Protein AF-A0A5K0W3H0-F1 (afdb_monomer_lite)

Secondary structure (DSSP, 8-state):
-HHHHHHHHHHHTSHHHHHHHHHTTTHHHHHHHTTS--HHHHHHHHHHHHHHHHH-HHHHHHHS-HHHHHHHHHHHHS----

Foldseek 3Di:
DQVVLVVLLVQLLDLVSLVVCVVVVVLVVLVVVLPDLPLVVNVSSVSNQVSSCVSDVVSVVVRVDPSSVVSVVVSVVPPPPD

pLDDT: mean 84.38, std 9.43, range [43.66, 95.0]

Structure (mmCIF, N/CA/C/O backbone):
data_AF-A0A5K0W3H0-F1
#
_entry.id   AF-A0A5K0W3H0-F1
#
loop_
_atom_site.group_PDB
_atom_site.id
_atom_site.type_symbol
_atom_site.label_atom_id
_atom_site.label_alt_id
_atom_site.label_comp_id
_atom_site.label_asym_id
_atom_site.label_entity_id
_atom_site.label_seq_id
_atom_site.pdbx_PDB_ins_code
_atom_site.Cartn_x
_atom_site.Cartn_y
_atom_site.Cartn_z
_atom_site.occupancy
_atom_site.B_iso_or_equiv
_atom_site.auth_seq_id
_atom_site.auth_comp_id
_atom_site.auth_asym_id
_atom_site.auth_atom_id
_atom_site.pdbx_PDB_model_num
ATOM 1 N N . VAL A 1 1 ? 15.503 2.855 1.993 1.00 83.94 1 VAL A N 1
ATOM 2 C CA . VAL A 1 1 ? 14.031 3.045 1.937 1.00 83.94 1 VAL A CA 1
ATOM 3 C C . VAL A 1 1 ? 13.272 1.752 2.237 1.00 83.94 1 VAL A C 1
ATOM 5 O O . VAL A 1 1 ? 12.369 1.772 3.065 1.00 83.94 1 VAL A O 1
ATOM 8 N N . GLU A 1 2 ? 13.689 0.625 1.660 1.00 87.62 2 GLU A N 1
ATOM 9 C CA . GLU A 1 2 ? 13.076 -0.705 1.820 1.00 87.62 2 GLU A CA 1
ATOM 10 C C . GLU A 1 2 ? 12.692 -1.102 3.259 1.00 87.62 2 GLU A C 1
ATOM 12 O O . GLU A 1 2 ? 11.526 -1.388 3.518 1.00 87.62 2 GLU A O 1
ATOM 17 N N . GLN A 1 3 ? 13.623 -1.067 4.221 1.00 89.75 3 GLN A N 1
ATOM 18 C CA . GLN A 1 3 ? 13.348 -1.471 5.613 1.00 89.75 3 GLN A CA 1
ATOM 19 C C . GLN A 1 3 ? 12.236 -0.639 6.272 1.00 89.75 3 GLN A C 1
ATOM 21 O O . GLN A 1 3 ? 11.380 -1.183 6.968 1.00 89.75 3 GLN A O 1
ATOM 26 N N . ALA A 1 4 ? 12.218 0.673 6.022 1.00 91.25 4 ALA A N 1
ATOM 27 C CA . ALA A 1 4 ? 11.174 1.555 6.532 1.00 91.25 4 ALA A CA 1
ATOM 28 C C . ALA A 1 4 ? 9.819 1.229 5.887 1.00 91.25 4 ALA A C 1
ATOM 30 O O . ALA A 1 4 ? 8.816 1.127 6.585 1.00 91.25 4 ALA A O 1
ATOM 31 N N . CYS A 1 5 ? 9.790 0.994 4.574 1.00 91.44 5 CYS A N 1
ATOM 32 C CA . CYS A 1 5 ? 8.584 0.572 3.864 1.00 91.44 5 CYS A CA 1
ATOM 33 C C . CYS A 1 5 ? 8.075 -0.805 4.322 1.00 91.44 5 CYS A C 1
ATOM 35 O O . CYS A 1 5 ? 6.868 -0.997 4.451 1.00 91.44 5 CYS A O 1
ATOM 37 N N . SER A 1 6 ? 8.970 -1.743 4.632 1.00 91.38 6 SER A N 1
ATOM 38 C CA . SER A 1 6 ? 8.613 -3.054 5.183 1.00 91.38 6 SER A CA 1
ATOM 39 C C . SER A 1 6 ? 7.971 -2.929 6.571 1.00 91.38 6 SER A C 1
ATOM 41 O O . SER A 1 6 ? 6.890 -3.475 6.812 1.00 91.38 6 SER A O 1
ATOM 43 N N . ALA A 1 7 ? 8.564 -2.121 7.457 1.00 94.38 7 ALA A N 1
ATOM 44 C CA . ALA A 1 7 ? 7.997 -1.834 8.773 1.00 94.38 7 ALA A CA 1
ATOM 45 C C . ALA A 1 7 ? 6.634 -1.126 8.669 1.00 94.38 7 ALA A C 1
ATOM 47 O O . ALA A 1 7 ? 5.681 -1.516 9.340 1.00 94.38 7 ALA A O 1
ATOM 48 N N . LEU A 1 8 ? 6.514 -0.130 7.785 1.00 93.62 8 LEU A N 1
ATOM 49 C CA . LEU A 1 8 ? 5.254 0.572 7.531 1.00 93.62 8 LEU A CA 1
ATOM 50 C C . LEU A 1 8 ? 4.174 -0.356 6.969 1.00 93.62 8 LEU A C 1
ATOM 52 O O . LEU A 1 8 ? 3.030 -0.258 7.397 1.00 93.62 8 LEU A O 1
ATOM 56 N N . SER A 1 9 ? 4.521 -1.267 6.059 1.00 92.75 9 SER A N 1
ATOM 57 C CA . SER A 1 9 ? 3.574 -2.249 5.513 1.00 92.75 9 SER A CA 1
ATOM 58 C C . SER A 1 9 ? 3.117 -3.234 6.591 1.00 92.75 9 SER A C 1
ATOM 60 O O . SER A 1 9 ? 1.927 -3.508 6.699 1.00 92.75 9 SER A O 1
ATOM 62 N N . SER A 1 10 ? 4.034 -3.701 7.446 1.00 95.00 10 SER A N 1
ATOM 63 C CA . SER A 1 10 ? 3.692 -4.553 8.596 1.00 95.00 10 SER A CA 1
ATOM 64 C C . SER A 1 10 ? 2.749 -3.852 9.576 1.00 95.00 10 SER A C 1
ATOM 66 O O . SER A 1 10 ? 1.791 -4.459 10.042 1.00 95.00 10 SER A O 1
ATOM 68 N N . LEU A 1 11 ? 2.980 -2.567 9.864 1.00 94.38 11 LEU A N 1
ATOM 69 C CA . LEU A 1 11 ? 2.085 -1.770 10.708 1.00 94.38 11 LEU A CA 1
ATOM 70 C C . LEU A 1 11 ? 0.730 -1.527 10.032 1.00 94.38 11 LEU A C 1
ATOM 72 O O . LEU A 1 11 ? -0.303 -1.631 10.682 1.00 94.38 11 LEU A O 1
ATOM 76 N N . ALA A 1 12 ? 0.719 -1.230 8.732 1.00 92.75 12 ALA A N 1
ATOM 77 C CA . ALA A 1 12 ? -0.497 -0.976 7.965 1.00 92.75 12 ALA A CA 1
ATOM 78 C C . ALA A 1 12 ? -1.368 -2.229 7.753 1.00 92.75 12 ALA A C 1
ATOM 80 O O . ALA A 1 12 ? -2.530 -2.096 7.376 1.00 92.75 12 ALA A O 1
ATOM 81 N N . ALA A 1 13 ? -0.834 -3.431 7.989 1.00 92.19 13 ALA A N 1
ATOM 82 C CA . ALA A 1 13 ? -1.605 -4.671 7.934 1.00 92.19 13 ALA A CA 1
ATOM 83 C C . ALA A 1 13 ? -2.646 -4.776 9.068 1.00 92.19 13 ALA A C 1
ATOM 85 O O . ALA A 1 13 ? -3.639 -5.488 8.925 1.00 92.19 13 ALA A O 1
ATOM 86 N N . ASP A 1 14 ? -2.451 -4.052 10.174 1.00 93.38 14 ASP A N 1
ATOM 87 C CA . ASP A 1 14 ? -3.465 -3.864 11.211 1.00 93.38 14 ASP A CA 1
ATOM 88 C C . ASP A 1 14 ? -4.306 -2.617 10.898 1.00 93.38 14 ASP A C 1
ATOM 90 O O . ASP A 1 14 ? -3.781 -1.515 10.740 1.00 93.38 14 ASP A O 1
ATOM 94 N N . VAL A 1 15 ? -5.632 -2.771 10.836 1.00 88.75 15 VAL A N 1
ATOM 95 C CA . VAL A 1 15 ? -6.553 -1.691 10.440 1.00 88.75 15 VAL A CA 1
ATOM 96 C C . VAL A 1 15 ? -6.504 -0.498 11.401 1.00 88.75 15 VAL A C 1
ATOM 98 O O . VAL A 1 15 ? -6.568 0.653 10.962 1.00 88.75 15 VAL A O 1
ATOM 101 N N . ALA A 1 16 ? -6.379 -0.732 12.710 1.00 91.69 16 ALA A N 1
ATOM 102 C CA . ALA A 1 16 ? -6.329 0.348 13.689 1.00 91.69 16 ALA A CA 1
ATOM 103 C C . ALA A 1 16 ? -5.023 1.140 13.559 1.00 91.69 16 ALA A C 1
ATOM 105 O O . ALA A 1 16 ? -5.044 2.374 13.590 1.00 91.69 16 ALA A O 1
ATOM 106 N N . LEU A 1 17 ? -3.900 0.448 13.354 1.00 94.12 17 LEU A N 1
ATOM 107 C CA . LEU A 1 17 ? -2.602 1.082 13.121 1.00 94.12 17 LEU A CA 1
ATOM 108 C C . LEU A 1 17 ? -2.538 1.783 11.758 1.00 94.12 17 LEU A C 1
ATOM 110 O O . LEU A 1 17 ? -2.026 2.899 11.683 1.00 94.12 17 LEU A O 1
ATOM 114 N N . ALA A 1 18 ? -3.129 1.211 10.708 1.00 91.81 18 ALA A N 1
ATOM 115 C CA . ALA A 1 18 ? -3.250 1.849 9.399 1.00 91.81 18 ALA A CA 1
ATOM 116 C C . ALA A 1 18 ? -3.967 3.202 9.497 1.00 91.81 18 ALA A C 1
ATOM 118 O O . ALA A 1 18 ? -3.484 4.200 8.965 1.00 91.81 18 ALA A O 1
ATOM 119 N N . ILE A 1 19 ? -5.071 3.278 10.248 1.00 90.19 19 ILE A N 1
ATOM 120 C CA . ILE A 1 19 ? -5.783 4.541 10.494 1.00 90.19 19 ILE A CA 1
ATOM 121 C C . ILE A 1 19 ? -4.880 5.560 11.204 1.00 90.19 19 ILE A C 1
ATOM 123 O O . ILE A 1 19 ? -4.930 6.745 10.871 1.00 90.19 19 ILE A O 1
ATOM 127 N N . GLN A 1 20 ? -4.048 5.134 12.159 1.00 93.94 20 GLN A N 1
ATOM 128 C CA . GLN A 1 20 ? -3.106 6.039 12.829 1.00 93.94 20 GLN A CA 1
ATOM 129 C C . GLN A 1 20 ? -2.015 6.540 11.881 1.00 93.94 20 GLN A C 1
ATOM 131 O O . GLN A 1 20 ? -1.705 7.728 11.888 1.00 93.94 20 GLN A O 1
ATOM 136 N N . LEU A 1 21 ? -1.483 5.673 11.018 1.00 92.94 21 LEU A N 1
ATOM 137 C CA . LEU A 1 21 ? -0.529 6.064 9.978 1.00 92.94 21 LEU A CA 1
ATOM 138 C C . LEU A 1 21 ? -1.146 7.084 9.010 1.00 92.94 21 LEU A C 1
ATOM 140 O O . LEU A 1 21 ? -0.520 8.089 8.681 1.00 92.94 21 LEU A O 1
ATOM 144 N N . ILE A 1 22 ? -2.398 6.878 8.599 1.00 90.06 22 ILE A N 1
ATOM 145 C CA . ILE A 1 22 ? -3.124 7.819 7.735 1.00 90.06 22 ILE A CA 1
ATOM 146 C C . ILE A 1 22 ? -3.294 9.174 8.431 1.00 90.06 22 ILE A C 1
ATOM 148 O O . ILE A 1 22 ? -3.050 10.209 7.817 1.00 90.06 22 ILE A O 1
ATOM 152 N N . LYS A 1 23 ? -3.666 9.178 9.717 1.00 91.19 23 LYS A N 1
ATOM 153 C CA . LYS A 1 23 ? -3.791 10.402 10.529 1.00 91.19 23 LYS A CA 1
ATOM 154 C C . LYS A 1 23 ? -2.460 11.116 10.761 1.00 91.19 23 LYS A C 1
ATOM 156 O O . LYS A 1 23 ? -2.462 12.322 10.961 1.00 91.19 23 LYS A O 1
ATOM 161 N N . ALA A 1 24 ? -1.350 10.384 10.740 1.00 92.50 24 ALA A N 1
ATOM 162 C CA . ALA A 1 24 ? 0.001 10.929 10.824 1.00 92.50 24 ALA A CA 1
ATOM 163 C C . ALA A 1 24 ? 0.526 11.453 9.471 1.00 92.50 24 ALA A C 1
ATOM 165 O O . ALA A 1 24 ? 1.718 11.723 9.341 1.00 92.50 24 ALA A O 1
ATOM 166 N N . ASP A 1 25 ? -0.340 11.567 8.457 1.00 88.50 25 ASP A N 1
ATOM 167 C CA . ASP A 1 25 ? -0.036 12.113 7.133 1.00 88.50 25 ASP A CA 1
ATOM 168 C C . ASP A 1 25 ? 1.110 11.401 6.391 1.00 88.50 25 ASP A C 1
ATOM 170 O O . ASP A 1 25 ? 1.748 11.977 5.504 1.00 88.50 25 ASP A O 1
ATOM 174 N N . ILE A 1 26 ? 1.338 10.105 6.654 1.00 89.31 26 ILE A N 1
ATOM 175 C CA . ILE A 1 26 ? 2.427 9.357 5.994 1.00 89.31 26 ILE A CA 1
ATOM 176 C C . ILE A 1 26 ? 2.250 9.236 4.472 1.00 89.31 26 ILE A C 1
ATOM 178 O O . ILE A 1 26 ? 3.184 8.899 3.748 1.00 89.31 26 ILE A O 1
ATOM 182 N N . MET A 1 27 ? 1.052 9.518 3.960 1.00 86.06 27 MET A N 1
ATOM 183 C CA . MET A 1 27 ? 0.746 9.462 2.531 1.00 86.06 27 MET A CA 1
ATOM 184 C C . MET 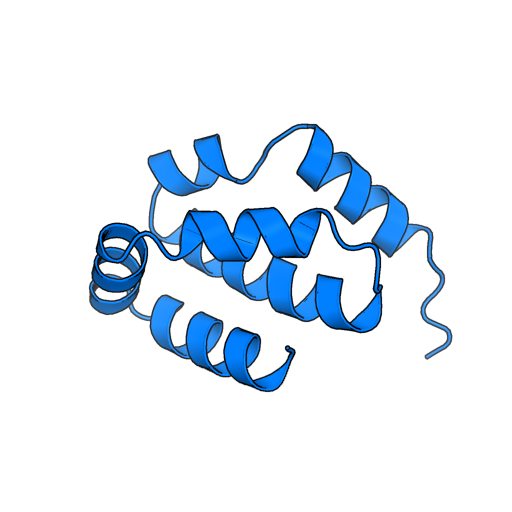A 1 27 ? 1.541 10.491 1.717 1.00 86.06 27 MET A C 1
ATOM 186 O O . MET A 1 27 ? 1.898 10.211 0.576 1.00 86.06 27 MET A O 1
ATOM 190 N N . GLN A 1 28 ? 1.835 11.662 2.291 1.00 86.06 28 GLN A N 1
ATOM 191 C CA . GLN A 1 28 ? 2.638 12.709 1.647 1.00 86.06 28 GLN A CA 1
ATOM 192 C C . GLN A 1 28 ? 4.066 12.225 1.322 1.00 86.06 28 GLN A C 1
ATOM 194 O O . GLN A 1 28 ? 4.448 12.243 0.146 1.00 86.06 28 GLN A O 1
ATOM 199 N N . PRO A 1 29 ? 4.859 11.736 2.298 1.00 87.44 29 PRO A N 1
ATOM 200 C CA . PRO A 1 29 ? 6.193 11.216 2.013 1.00 87.44 29 PRO A CA 1
ATOM 201 C C . PRO A 1 29 ? 6.161 9.976 1.111 1.00 87.44 29 PRO A C 1
ATOM 203 O O . PRO A 1 29 ? 7.000 9.866 0.219 1.00 87.44 29 PRO A O 1
ATOM 206 N N . VAL A 1 30 ? 5.164 9.095 1.249 1.00 86.94 30 VAL A N 1
ATOM 207 C CA . VAL A 1 30 ? 4.991 7.935 0.353 1.00 86.94 30 VAL A CA 1
ATOM 208 C C . VAL A 1 30 ? 4.756 8.372 -1.101 1.00 86.94 30 VAL A C 1
ATOM 210 O O . VAL A 1 30 ? 5.410 7.865 -2.011 1.00 86.94 30 VAL A O 1
ATOM 213 N N . GLN A 1 31 ? 3.891 9.363 -1.342 1.00 82.06 31 GLN A N 1
ATOM 214 C CA . GLN A 1 31 ? 3.681 9.921 -2.684 1.00 82.06 31 GLN A CA 1
ATOM 215 C C . GLN A 1 31 ? 4.932 10.587 -3.262 1.00 82.06 31 GLN A C 1
ATOM 217 O O . GLN A 1 31 ? 5.130 10.555 -4.476 1.00 82.06 31 GLN A O 1
ATOM 222 N N . SER A 1 32 ? 5.759 11.214 -2.424 1.00 84.12 32 SER A N 1
ATOM 223 C CA . SER A 1 32 ? 7.026 11.801 -2.866 1.00 84.12 32 SER A CA 1
ATOM 224 C C . SER A 1 32 ? 7.980 10.723 -3.388 1.00 84.12 32 SER A C 1
ATOM 226 O O . SER A 1 32 ? 8.553 10.874 -4.465 1.00 84.12 32 SER A O 1
ATOM 228 N N . LEU A 1 33 ? 8.075 9.596 -2.676 1.00 82.19 33 LEU A N 1
ATOM 229 C CA . LEU A 1 33 ? 8.912 8.459 -3.066 1.00 82.19 33 LEU A CA 1
ATOM 230 C C . LEU A 1 33 ? 8.404 7.755 -4.334 1.00 82.19 33 LEU A C 1
ATOM 232 O O . LEU A 1 33 ? 9.204 7.329 -5.158 1.00 82.19 33 LEU A O 1
ATOM 236 N N . LEU A 1 34 ? 7.088 7.712 -4.574 1.00 77.62 34 LEU A N 1
ATOM 237 C CA . LEU A 1 34 ? 6.536 7.190 -5.838 1.00 77.62 34 LEU A CA 1
ATOM 238 C C . LEU A 1 34 ? 6.995 7.968 -7.083 1.00 77.62 34 LEU A C 1
ATOM 240 O O . LEU A 1 34 ? 6.911 7.449 -8.197 1.00 77.62 34 LEU A O 1
ATOM 244 N N . LYS A 1 35 ? 7.436 9.222 -6.916 1.00 74.12 35 LYS A N 1
ATOM 245 C CA . LYS A 1 35 ? 7.968 10.049 -8.008 1.00 74.12 35 LYS A CA 1
ATOM 246 C C . LYS A 1 35 ? 9.459 9.808 -8.253 1.00 74.12 35 LYS A C 1
ATOM 248 O O . LYS A 1 35 ? 9.948 10.191 -9.314 1.00 74.12 35 LYS A O 1
ATOM 253 N N . SER A 1 36 ? 10.185 9.202 -7.309 1.00 69.44 36 SER A N 1
ATOM 254 C CA . SER 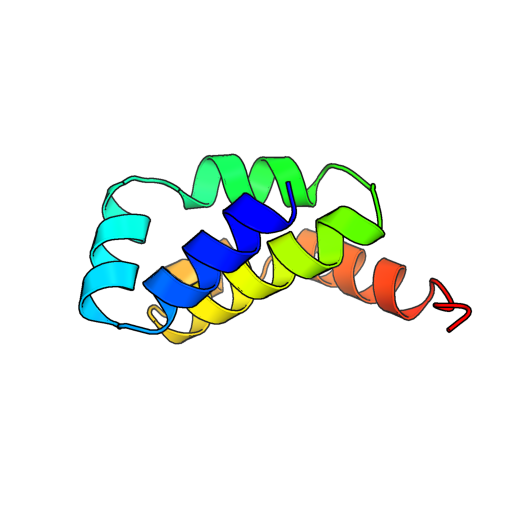A 1 36 ? 11.578 8.807 -7.524 1.00 69.44 36 SER A CA 1
ATOM 255 C C . SER A 1 36 ? 11.633 7.466 -8.258 1.00 69.44 36 SER A C 1
ATOM 257 O O . SER A 1 36 ? 11.121 6.462 -7.775 1.00 69.44 36 SER A O 1
ATOM 259 N N . PHE A 1 37 ? 12.248 7.452 -9.441 1.00 65.81 37 PHE A N 1
ATOM 260 C CA . PHE A 1 37 ? 12.347 6.279 -10.319 1.00 65.81 37 PHE A CA 1
ATOM 261 C C . PHE A 1 37 ? 13.514 5.346 -9.942 1.00 65.81 37 PHE A C 1
ATOM 263 O O . PHE A 1 37 ? 14.275 4.948 -10.818 1.00 65.81 37 PHE A O 1
ATOM 270 N N . ILE A 1 38 ? 13.684 5.005 -8.662 1.00 78.81 38 ILE A N 1
ATOM 271 C CA . ILE A 1 38 ? 14.612 3.934 -8.256 1.00 78.81 38 ILE A CA 1
ATOM 272 C C . ILE A 1 38 ? 13.791 2.634 -8.198 1.00 78.81 38 ILE A C 1
ATOM 274 O O . ILE A 1 38 ? 12.959 2.507 -7.296 1.00 78.81 38 ILE A O 1
ATOM 278 N N . PRO A 1 39 ? 13.929 1.710 -9.172 1.00 72.50 39 PRO A N 1
ATOM 279 C CA . PRO A 1 39 ? 13.023 0.566 -9.322 1.00 72.50 39 PRO A CA 1
ATOM 280 C C . PRO A 1 39 ? 12.939 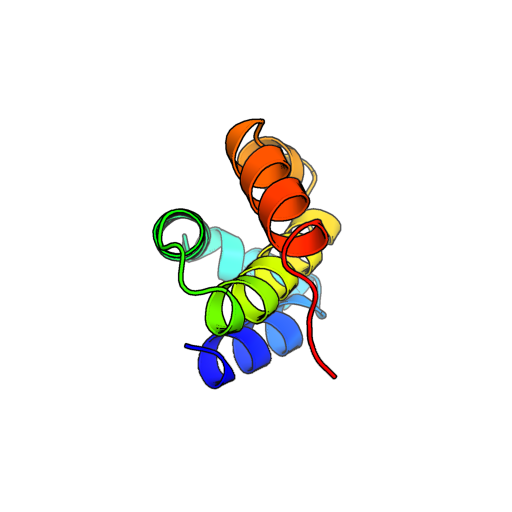-0.331 -8.082 1.00 72.50 39 PRO A C 1
ATOM 282 O O . PRO A 1 39 ? 11.847 -0.760 -7.708 1.00 72.50 39 PRO A O 1
ATOM 285 N N . GLU A 1 40 ? 14.070 -0.570 -7.420 1.00 73.12 40 GLU A N 1
ATOM 286 C CA . GLU A 1 40 ? 14.173 -1.428 -6.237 1.00 73.12 40 GLU A CA 1
ATOM 287 C C . GLU A 1 40 ? 13.413 -0.826 -5.048 1.00 73.12 40 GLU A C 1
ATOM 289 O O . GLU A 1 40 ? 12.687 -1.520 -4.339 1.00 73.12 40 GLU A O 1
ATOM 294 N N . GLU A 1 41 ? 13.507 0.493 -4.862 1.00 80.69 41 GLU A N 1
ATOM 295 C CA . GLU A 1 41 ? 12.782 1.197 -3.802 1.00 80.69 41 GLU A CA 1
ATOM 296 C C . GLU A 1 41 ? 11.288 1.330 -4.123 1.00 80.69 41 GLU A C 1
ATOM 298 O O . GLU A 1 41 ? 10.447 1.318 -3.219 1.00 80.69 41 GLU A O 1
ATOM 303 N N . LEU A 1 42 ? 10.942 1.412 -5.413 1.00 83.31 42 LEU A N 1
ATOM 304 C CA . LEU A 1 42 ? 9.567 1.562 -5.872 1.00 83.31 42 LEU A CA 1
ATOM 305 C C . LEU A 1 42 ? 8.698 0.362 -5.472 1.00 83.31 42 LEU A C 1
ATOM 307 O O . LEU A 1 42 ? 7.551 0.566 -5.079 1.00 83.31 42 LEU A O 1
ATOM 311 N N . ILE A 1 43 ? 9.230 -0.867 -5.504 1.00 84.88 43 ILE A N 1
ATOM 312 C CA . ILE A 1 43 ? 8.497 -2.074 -5.079 1.00 84.88 43 ILE A CA 1
ATOM 313 C C . ILE A 1 43 ? 8.048 -1.952 -3.618 1.00 84.88 43 ILE A C 1
ATOM 315 O O . ILE A 1 43 ? 6.863 -2.120 -3.318 1.00 84.88 43 ILE A O 1
ATOM 319 N N . SER A 1 44 ? 8.961 -1.615 -2.705 1.00 88.06 44 SER A N 1
ATOM 320 C CA . SER A 1 44 ? 8.633 -1.503 -1.280 1.00 88.06 44 SER A CA 1
ATOM 321 C C . SER A 1 44 ? 7.663 -0.350 -1.007 1.00 88.06 44 SER A C 1
ATOM 323 O O . SER A 1 44 ? 6.756 -0.474 -0.186 1.00 88.06 44 SER A O 1
ATOM 325 N N . VAL A 1 45 ? 7.809 0.775 -1.714 1.00 88.62 45 VAL A N 1
ATOM 326 C CA . VAL A 1 45 ? 6.884 1.915 -1.598 1.00 88.62 45 VAL A CA 1
ATOM 327 C C . VAL A 1 45 ? 5.482 1.527 -2.078 1.00 88.62 45 VAL A C 1
ATOM 329 O O . VAL A 1 45 ? 4.492 1.857 -1.424 1.00 88.62 45 VAL A O 1
ATOM 332 N N . LEU A 1 46 ? 5.378 0.780 -3.180 1.00 87.69 46 LEU A N 1
ATOM 333 C CA . LEU A 1 46 ? 4.103 0.280 -3.697 1.00 87.69 46 LEU A CA 1
ATOM 334 C C . LEU A 1 46 ? 3.414 -0.680 -2.722 1.00 87.69 46 LEU A C 1
ATOM 336 O O . LEU A 1 46 ? 2.194 -0.617 -2.585 1.00 87.69 46 LEU A O 1
ATOM 340 N N . GLN A 1 47 ? 4.166 -1.519 -2.005 1.00 88.94 47 GLN A N 1
ATOM 341 C CA . GLN A 1 47 ? 3.602 -2.387 -0.964 1.00 88.94 47 GLN A CA 1
ATOM 342 C C . GLN A 1 47 ? 2.933 -1.579 0.157 1.00 88.94 47 GLN A C 1
ATOM 344 O O . GLN A 1 47 ? 1.807 -1.900 0.549 1.00 88.94 47 GLN A O 1
ATOM 349 N N . VAL A 1 48 ? 3.557 -0.484 0.611 1.00 91.69 48 VAL A N 1
ATOM 350 C CA . VAL A 1 48 ? 2.956 0.422 1.610 1.00 91.69 48 VAL A CA 1
ATOM 351 C C . VAL A 1 48 ? 1.654 1.018 1.076 1.00 91.69 48 VAL A C 1
ATOM 353 O O . VAL A 1 48 ? 0.633 1.008 1.762 1.00 91.69 48 VAL A O 1
ATOM 356 N N . VAL A 1 49 ? 1.676 1.510 -0.167 1.00 89.50 49 VAL A N 1
ATOM 357 C CA . VAL A 1 49 ? 0.515 2.133 -0.819 1.00 89.50 49 VAL A CA 1
ATOM 358 C C . VAL A 1 49 ? -0.656 1.165 -0.914 1.00 89.50 49 VAL A C 1
ATOM 360 O O . VAL A 1 49 ? -1.775 1.527 -0.555 1.00 89.50 49 VAL A O 1
ATOM 363 N N . VAL A 1 50 ? -0.403 -0.058 -1.378 1.00 88.69 50 VAL A N 1
ATOM 364 C CA . VAL A 1 50 ? -1.430 -1.093 -1.516 1.00 88.69 50 VAL A CA 1
ATOM 365 C C . VAL A 1 50 ? -2.017 -1.439 -0.152 1.00 88.69 50 VAL A C 1
ATOM 367 O O . VAL A 1 50 ? -3.236 -1.423 0.003 1.00 88.69 50 VAL A O 1
ATOM 370 N N . THR A 1 51 ? -1.171 -1.672 0.852 1.00 91.25 51 THR A N 1
ATOM 371 C CA . THR A 1 51 ? -1.624 -2.054 2.198 1.00 91.25 51 THR A CA 1
ATOM 372 C C . THR A 1 51 ? -2.512 -0.970 2.821 1.00 91.25 51 THR A C 1
ATOM 374 O O . THR A 1 51 ? -3.590 -1.268 3.331 1.00 91.25 51 THR A O 1
ATOM 377 N N . LEU A 1 52 ? -2.132 0.307 2.700 1.00 89.88 52 LEU A N 1
ATOM 378 C CA . LEU A 1 52 ? -2.944 1.425 3.196 1.00 89.88 52 LEU A CA 1
ATOM 379 C C . LEU A 1 52 ? -4.229 1.645 2.383 1.00 89.88 52 LEU A C 1
ATOM 381 O O . LEU A 1 52 ? -5.254 2.015 2.951 1.00 89.88 52 LEU A O 1
ATOM 385 N N . ALA A 1 53 ? -4.192 1.428 1.065 1.00 89.75 53 ALA A N 1
ATOM 386 C CA . ALA A 1 53 ? -5.366 1.554 0.204 1.00 89.75 53 ALA A CA 1
ATOM 387 C C . ALA A 1 53 ? -6.443 0.514 0.550 1.00 89.75 53 ALA A C 1
ATOM 389 O O . ALA A 1 53 ? -7.625 0.843 0.535 1.00 89.75 53 ALA A O 1
ATOM 390 N N . PHE A 1 54 ? -6.052 -0.705 0.934 1.00 87.25 54 PHE A N 1
ATOM 391 C CA . PHE A 1 54 ? -6.994 -1.719 1.421 1.00 87.25 54 PHE A CA 1
ATOM 392 C C . PHE A 1 54 ? -7.653 -1.348 2.756 1.00 87.25 54 PHE A C 1
ATOM 394 O O . PHE A 1 54 ? -8.756 -1.809 3.039 1.00 87.25 54 PHE A O 1
ATOM 401 N N . ALA A 1 55 ? -7.010 -0.504 3.566 1.00 87.62 55 ALA A N 1
ATOM 402 C CA . ALA A 1 55 ? -7.550 -0.060 4.847 1.00 87.62 55 ALA A CA 1
ATOM 403 C C . ALA A 1 55 ? -8.512 1.141 4.733 1.00 87.62 55 ALA A C 1
ATOM 405 O O . ALA A 1 55 ? -9.216 1.447 5.697 1.00 87.62 55 ALA A O 1
ATOM 406 N N . SER A 1 56 ? -8.541 1.863 3.603 1.00 84.75 56 SER A N 1
ATOM 407 C CA . SER A 1 56 ? -9.374 3.063 3.455 1.00 84.75 56 SER A CA 1
ATOM 408 C C . SER A 1 56 ? -9.645 3.448 1.999 1.00 84.75 56 SER A C 1
ATOM 410 O O . SER A 1 56 ? -8.729 3.810 1.260 1.00 84.75 56 SER A O 1
ATOM 412 N N . ASP A 1 57 ? -10.928 3.534 1.633 1.00 88.19 57 ASP A N 1
ATOM 413 C CA . ASP A 1 57 ? -11.368 3.979 0.301 1.00 88.19 57 ASP A CA 1
ATOM 414 C C . ASP A 1 57 ? -10.863 5.383 -0.058 1.00 88.19 57 ASP A C 1
ATOM 416 O O . ASP A 1 57 ? -10.488 5.651 -1.199 1.00 88.19 57 ASP A O 1
ATOM 420 N N . ILE A 1 58 ? -10.803 6.292 0.921 1.00 86.56 58 ILE A N 1
ATOM 421 C CA . ILE A 1 58 ? -10.302 7.660 0.716 1.00 86.56 58 ILE A CA 1
ATOM 422 C C . ILE A 1 58 ? -8.814 7.625 0.354 1.00 86.56 58 ILE A C 1
ATOM 424 O O . ILE A 1 58 ? -8.357 8.368 -0.519 1.00 86.56 58 ILE A O 1
ATOM 428 N N . VAL A 1 59 ? -8.047 6.759 1.019 1.00 85.94 59 VAL A N 1
ATOM 429 C CA . VAL A 1 59 ? -6.628 6.560 0.719 1.00 85.94 59 VAL A CA 1
ATOM 430 C C . VAL A 1 59 ? -6.468 5.915 -0.647 1.00 85.94 59 VAL A C 1
ATOM 432 O O . VAL A 1 59 ? -5.680 6.415 -1.445 1.00 85.94 59 VAL A O 1
ATOM 435 N N . ALA A 1 60 ? -7.257 4.885 -0.960 1.00 88.62 60 ALA A N 1
ATOM 436 C CA . ALA A 1 60 ? -7.255 4.248 -2.271 1.00 88.62 60 ALA A CA 1
ATOM 437 C C . ALA A 1 60 ? -7.502 5.270 -3.389 1.00 88.62 60 ALA A C 1
ATOM 439 O O . ALA A 1 60 ? -6.699 5.370 -4.314 1.00 88.62 60 ALA A O 1
ATOM 440 N N . GLN A 1 61 ? -8.535 6.109 -3.265 1.00 88.06 61 GLN A N 1
ATOM 441 C CA . GLN A 1 61 ? -8.838 7.163 -4.238 1.00 88.06 61 GLN A CA 1
ATOM 442 C C . GLN A 1 61 ? -7.702 8.186 -4.389 1.00 88.06 61 GLN A C 1
ATOM 444 O O . GLN A 1 61 ? -7.410 8.627 -5.500 1.00 88.06 61 GLN A O 1
ATOM 449 N N . LYS A 1 62 ? -7.041 8.567 -3.288 1.00 85.12 62 LYS A N 1
ATOM 450 C CA . LYS A 1 62 ? -5.924 9.527 -3.314 1.00 85.12 62 LYS A CA 1
ATOM 451 C C . LYS A 1 62 ? -4.616 8.932 -3.840 1.00 85.12 62 LYS A C 1
ATOM 453 O O . LYS A 1 62 ? -3.798 9.674 -4.383 1.00 85.12 62 LYS A O 1
ATOM 458 N N . MET A 1 63 ? -4.377 7.638 -3.634 1.00 83.44 63 MET A N 1
ATOM 459 C CA . MET A 1 63 ? -3.111 6.980 -3.975 1.00 83.44 63 MET A CA 1
ATOM 460 C C . MET A 1 63 ? -3.127 6.329 -5.358 1.00 83.44 63 MET A C 1
ATOM 462 O O . MET A 1 63 ? -2.131 6.432 -6.076 1.00 83.44 63 MET A O 1
ATOM 466 N N . LEU A 1 64 ? -4.249 5.726 -5.767 1.00 84.56 64 LEU A N 1
ATOM 467 C CA . LEU A 1 64 ? -4.425 5.057 -7.064 1.00 84.56 64 LEU A CA 1
ATOM 468 C C . LEU A 1 64 ? -4.656 6.075 -8.190 1.00 84.56 64 LEU A C 1
ATOM 470 O O . LEU A 1 64 ? -5.655 6.069 -8.907 1.00 84.56 64 LEU A O 1
ATOM 474 N N . THR A 1 65 ? -3.706 6.992 -8.332 1.00 85.00 65 THR A N 1
ATOM 475 C CA . THR A 1 65 ? -3.725 8.028 -9.359 1.00 85.00 65 THR A CA 1
ATOM 476 C C . THR A 1 65 ? -3.252 7.482 -10.702 1.00 85.00 65 THR A C 1
ATOM 478 O O . THR A 1 65 ? -2.538 6.481 -10.792 1.00 85.00 65 THR A O 1
ATOM 481 N N . LYS A 1 66 ? -3.575 8.205 -11.776 1.00 84.50 66 LYS A N 1
ATOM 482 C CA . LYS A 1 66 ? -3.078 7.899 -13.123 1.00 84.50 66 LYS A CA 1
ATOM 483 C C . LYS A 1 66 ? -1.548 7.819 -13.186 1.00 84.50 66 LYS A C 1
ATOM 485 O O . LYS A 1 66 ? -1.021 6.975 -13.903 1.00 84.50 66 LYS A O 1
ATOM 490 N N . GLU A 1 67 ? -0.841 8.677 -12.453 1.00 79.31 67 GLU A N 1
ATOM 491 C CA . GLU A 1 67 ? 0.627 8.671 -12.427 1.00 79.31 67 GLU A CA 1
ATOM 492 C C . GLU A 1 67 ? 1.173 7.423 -11.728 1.00 79.31 67 GLU A C 1
ATOM 494 O O . GLU A 1 67 ? 2.092 6.790 -12.234 1.00 79.31 67 GLU A O 1
ATOM 499 N N . MET A 1 68 ? 0.535 6.995 -10.639 1.00 79.75 68 MET A N 1
ATOM 500 C CA . MET A 1 68 ? 0.898 5.768 -9.927 1.00 79.75 68 MET A CA 1
ATOM 501 C C . MET A 1 68 ? 0.725 4.521 -10.813 1.00 79.75 68 MET A C 1
ATOM 503 O O . MET A 1 68 ? 1.606 3.662 -10.863 1.00 79.75 68 MET A O 1
ATOM 507 N N . LEU A 1 69 ? -0.352 4.461 -11.607 1.00 84.12 69 LEU A N 1
ATOM 508 C CA . LEU A 1 69 ? -0.561 3.398 -12.600 1.00 84.12 69 LEU A CA 1
ATOM 509 C C . LEU A 1 69 ? 0.499 3.402 -13.716 1.00 84.12 69 LEU A C 1
ATOM 511 O O . LEU A 1 69 ? 0.899 2.336 -14.186 1.00 84.12 69 LEU A O 1
ATOM 515 N N . LYS A 1 70 ? 0.981 4.578 -14.142 1.00 82.38 70 LYS A N 1
ATOM 516 C CA . LYS A 1 70 ? 2.099 4.665 -15.097 1.00 82.38 70 LYS A CA 1
ATOM 517 C C . LYS A 1 70 ? 3.391 4.120 -14.490 1.00 82.38 70 LYS A C 1
ATOM 519 O O . LYS A 1 70 ? 4.075 3.364 -15.175 1.00 82.38 70 LYS A O 1
ATOM 524 N N . SER A 1 71 ? 3.698 4.457 -13.233 1.00 78.12 71 SER A N 1
ATOM 525 C CA . SER A 1 71 ? 4.872 3.928 -12.524 1.00 78.12 71 SER A CA 1
ATOM 526 C C . SER A 1 71 ? 4.805 2.407 -12.382 1.00 78.12 71 SER A C 1
ATOM 528 O O . SER A 1 71 ? 5.787 1.734 -12.678 1.00 78.12 71 SER A O 1
ATOM 530 N N . LEU A 1 72 ? 3.635 1.846 -12.046 1.00 80.06 72 LEU A N 1
ATOM 531 C CA . LEU A 1 72 ? 3.430 0.391 -12.051 1.00 80.06 72 LEU A CA 1
ATOM 532 C C . LEU A 1 72 ? 3.692 -0.226 -13.421 1.00 80.06 72 LEU A C 1
ATOM 534 O O . LEU A 1 72 ? 4.411 -1.213 -13.529 1.00 80.06 72 LEU A O 1
ATOM 538 N N . LYS A 1 73 ? 3.126 0.356 -14.482 1.00 83.56 73 LYS A N 1
ATOM 539 C CA . LYS A 1 73 ? 3.322 -0.152 -15.841 1.00 83.56 73 LYS A CA 1
ATOM 540 C C . LYS A 1 73 ? 4.798 -0.117 -16.249 1.00 83.56 73 LYS A C 1
ATOM 542 O O . LYS A 1 73 ? 5.263 -1.052 -16.894 1.00 83.56 73 LYS A O 1
ATOM 547 N N . ALA A 1 74 ? 5.517 0.944 -15.882 1.00 78.38 74 ALA A N 1
ATOM 548 C CA . ALA A 1 74 ? 6.951 1.066 -16.122 1.00 78.38 74 ALA A CA 1
ATOM 549 C C . ALA A 1 74 ? 7.743 -0.003 -15.356 1.00 78.38 74 ALA A C 1
ATOM 551 O O . ALA A 1 74 ? 8.615 -0.634 -15.945 1.00 78.38 74 ALA A O 1
ATOM 552 N N . LEU A 1 75 ? 7.389 -0.256 -14.093 1.00 77.88 75 LEU A N 1
ATOM 553 C CA . LEU A 1 75 ? 8.000 -1.302 -13.275 1.00 77.88 75 LEU A CA 1
ATOM 554 C C . LEU A 1 75 ? 7.767 -2.699 -13.870 1.00 77.88 75 LEU A C 1
ATOM 556 O O . LEU A 1 75 ? 8.713 -3.457 -14.001 1.00 77.88 75 LEU A O 1
ATOM 560 N N . CYS A 1 76 ? 6.548 -3.020 -14.317 1.00 80.62 76 CYS A N 1
ATOM 561 C CA . CYS A 1 76 ? 6.262 -4.301 -14.977 1.00 80.62 76 CYS A CA 1
ATOM 562 C C . CYS A 1 76 ? 6.995 -4.472 -16.319 1.00 80.62 76 CYS A C 1
ATOM 564 O O . CYS A 1 76 ? 7.237 -5.597 -16.750 1.00 80.62 76 CYS A O 1
ATOM 566 N N . ALA A 1 77 ? 7.295 -3.370 -17.014 1.00 81.81 77 ALA A N 1
ATOM 567 C CA . ALA A 1 77 ? 8.071 -3.385 -18.253 1.00 81.81 77 ALA A CA 1
ATOM 568 C C .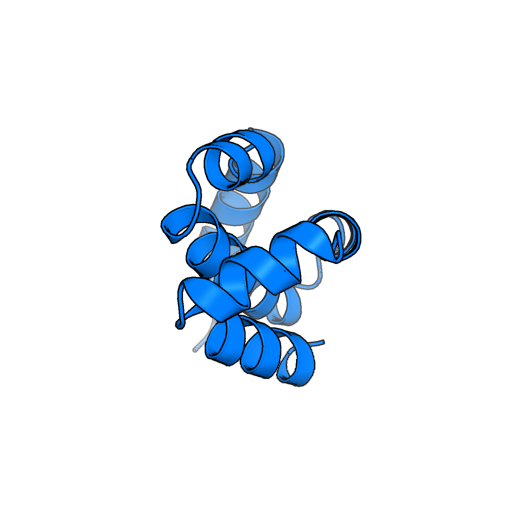 ALA A 1 77 ? 9.584 -3.479 -17.997 1.00 81.81 77 ALA A C 1
ATOM 570 O O . ALA A 1 77 ? 10.328 -3.929 -18.872 1.00 81.81 77 ALA A O 1
ATOM 571 N N . HIS A 1 78 ? 10.039 -3.069 -16.810 1.00 72.56 78 HIS A N 1
ATOM 572 C CA . HIS A 1 78 ? 11.372 -3.371 -16.318 1.00 72.56 78 HIS A CA 1
ATOM 573 C C . HIS A 1 78 ? 11.421 -4.880 -16.069 1.00 72.56 78 HIS A C 1
ATOM 575 O O . HIS A 1 78 ? 10.838 -5.393 -15.119 1.00 72.56 78 HIS A O 1
ATOM 581 N N . LYS A 1 79 ? 12.061 -5.625 -16.976 1.00 61.72 79 LYS A N 1
ATOM 582 C CA . LYS A 1 79 ? 12.395 -7.023 -16.709 1.00 61.72 79 LYS A CA 1
ATOM 583 C C . LYS A 1 79 ? 13.259 -7.031 -15.452 1.00 61.7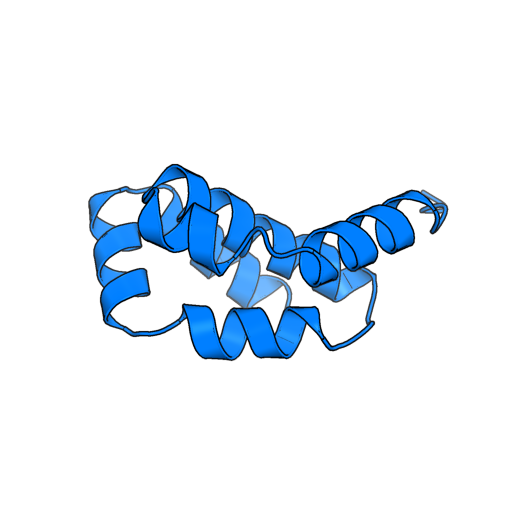2 79 LYS A C 1
ATOM 585 O O . LYS A 1 79 ? 14.431 -6.679 -15.536 1.00 61.72 79 LYS A O 1
ATOM 590 N N . ASN A 1 80 ? 12.696 -7.448 -14.322 1.00 57.25 80 ASN A N 1
ATOM 591 C CA . ASN A 1 80 ? 13.508 -8.007 -13.256 1.00 57.25 80 ASN A CA 1
ATOM 592 C C . ASN A 1 80 ? 14.235 -9.197 -13.886 1.00 57.25 80 ASN A C 1
ATOM 594 O O . ASN A 1 80 ? 13.626 -10.219 -14.197 1.00 57.25 80 ASN A O 1
ATOM 598 N N . THR A 1 81 ? 15.519 -9.021 -14.184 1.00 50.34 81 THR A N 1
ATOM 599 C CA . THR A 1 81 ? 16.471 -10.128 -14.261 1.00 50.34 81 THR A CA 1
ATOM 600 C C . THR A 1 81 ? 16.624 -10.675 -12.847 1.00 50.34 81 THR A C 1
ATOM 602 O O . THR A 1 81 ? 17.599 -10.370 -12.168 1.00 50.34 81 THR A O 1
ATOM 605 N N . GLU A 1 82 ? 15.602 -11.389 -12.383 1.00 43.66 82 GLU A N 1
ATOM 606 C CA . GLU A 1 82 ? 15.790 -12.485 -11.433 1.00 43.66 82 GLU A CA 1
ATOM 607 C C . GLU A 1 82 ? 16.181 -13.741 -12.217 1.00 43.66 82 GLU A C 1
ATOM 609 O O . GLU A 1 82 ? 15.582 -13.975 -13.297 1.00 43.66 82 GLU A O 1
#

Sequence (82 aa):
VEQACSAL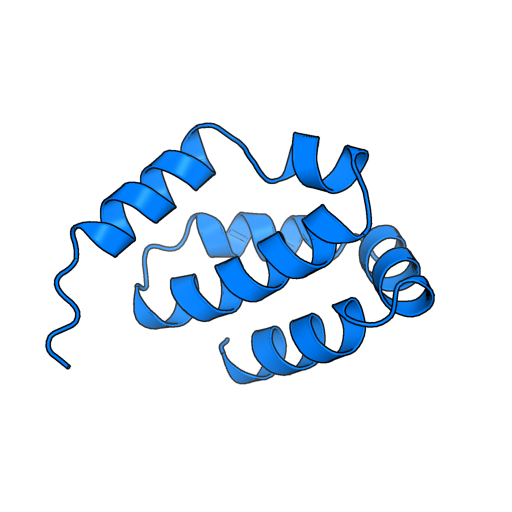SSLAADVALAIQLIKADIMQPVQSLLKSFIPEELISVLQVVVTLAFASDIVAQKMLTKEMLKSLKALCAHKNTE

Radius of gyration: 12.38 Å; chains: 1; bounding box: 28×25×32 Å

Organism: NCBI:txid210225

InterPro domains:
  IPR011989 Armadillo-like helical [G3DSA:1.25.10.10] (1-82)
  IPR016024 Armadillo-type fold [SSF48371] (2-81)